Protein AF-A0AAN0YNT1-F1 (afdb_monomer_lite)

Structure (mmCIF, N/CA/C/O backbone):
data_AF-A0AAN0YNT1-F1
#
_entry.id   AF-A0AAN0YNT1-F1
#
loop_
_atom_site.group_PDB
_atom_site.id
_atom_site.type_symbol
_atom_site.label_atom_id
_atom_site.label_alt_id
_atom_site.label_comp_id
_atom_site.label_asym_id
_atom_site.label_entity_id
_atom_site.label_seq_id
_atom_site.pdbx_PDB_ins_code
_atom_site.Cartn_x
_atom_site.Cartn_y
_atom_site.Cartn_z
_atom_site.occupancy
_atom_site.B_iso_or_equiv
_atom_site.auth_seq_id
_atom_site.auth_comp_id
_atom_site.auth_asym_id
_atom_site.auth_atom_id
_atom_site.pdbx_PDB_model_num
ATOM 1 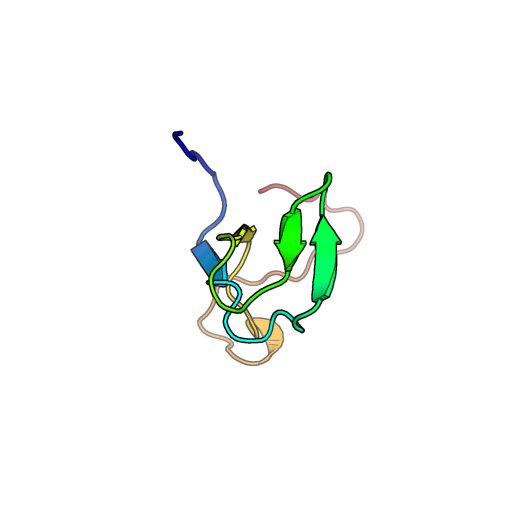N N . MET A 1 1 ? 7.544 13.398 -4.132 1.00 89.62 1 MET A N 1
ATOM 2 C CA . MET A 1 1 ? 6.254 12.727 -3.877 1.00 89.62 1 MET A CA 1
ATOM 3 C C . MET A 1 1 ? 6.137 12.545 -2.379 1.00 89.62 1 MET A C 1
ATOM 5 O O . MET A 1 1 ? 7.117 12.122 -1.781 1.00 89.62 1 MET A O 1
ATOM 9 N N . THR A 1 2 ? 4.981 12.872 -1.811 1.00 96.88 2 THR A N 1
ATOM 10 C CA . THR A 1 2 ? 4.674 12.728 -0.381 1.00 96.88 2 THR A CA 1
ATOM 11 C C . THR A 1 2 ? 3.344 11.990 -0.271 1.00 96.88 2 THR A C 1
ATOM 13 O O . THR A 1 2 ? 2.464 12.230 -1.097 1.00 96.88 2 THR A O 1
ATOM 16 N N . VAL A 1 3 ? 3.225 11.073 0.690 1.00 96.31 3 VAL A N 1
ATOM 17 C CA . VAL A 1 3 ? 1.981 10.355 0.999 1.00 96.31 3 VAL A CA 1
ATOM 18 C C . VAL A 1 3 ? 1.653 10.621 2.460 1.00 96.31 3 VAL A C 1
ATOM 20 O O . VAL A 1 3 ? 2.500 10.400 3.321 1.00 96.31 3 VAL A O 1
ATOM 23 N N . GLU A 1 4 ? 0.438 11.091 2.712 1.00 97.44 4 GLU A N 1
ATOM 24 C CA . GLU A 1 4 ? -0.138 11.302 4.039 1.00 97.44 4 GLU A CA 1
ATOM 25 C C . GLU A 1 4 ? -1.460 10.534 4.078 1.00 97.44 4 GLU A C 1
ATOM 27 O O . GLU A 1 4 ? -2.202 10.545 3.095 1.00 97.44 4 GLU A O 1
ATOM 32 N N . THR A 1 5 ? -1.719 9.811 5.165 1.00 96.94 5 THR A N 1
ATOM 33 C CA . THR A 1 5 ? -2.911 8.971 5.309 1.00 96.94 5 THR A CA 1
ATOM 34 C C . THR A 1 5 ? -3.286 8.82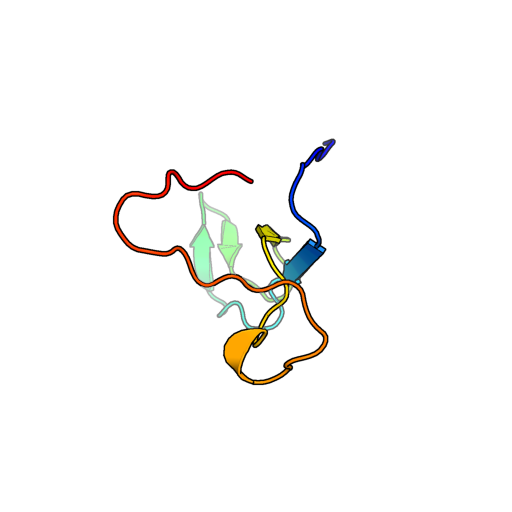3 6.779 1.00 96.94 5 THR A C 1
ATOM 36 O O . THR A 1 5 ? -2.426 8.881 7.658 1.00 96.94 5 THR A O 1
ATOM 39 N N . ASP A 1 6 ? -4.579 8.667 6.999 1.00 96.12 6 ASP A N 1
ATOM 40 C CA . ASP A 1 6 ? -5.278 8.279 8.221 1.00 96.12 6 ASP A CA 1
ATOM 41 C C . ASP A 1 6 ? -5.327 6.750 8.424 1.00 96.12 6 ASP A C 1
ATOM 43 O O . ASP A 1 6 ? -5.422 6.284 9.559 1.00 96.12 6 ASP A O 1
ATOM 47 N N . GLU A 1 7 ? -5.121 5.972 7.356 1.00 95.62 7 GLU A N 1
ATOM 48 C CA . GLU A 1 7 ? -5.017 4.513 7.409 1.00 95.62 7 GLU A CA 1
ATOM 49 C C . GLU A 1 7 ? -3.858 4.017 8.289 1.00 95.62 7 GLU A C 1
ATOM 51 O O . GLU A 1 7 ? -2.766 4.590 8.351 1.00 95.62 7 GLU A O 1
ATOM 56 N N . VAL A 1 8 ? -4.056 2.853 8.911 1.00 94.75 8 VAL A N 1
ATOM 57 C CA . VAL A 1 8 ? -3.092 2.266 9.860 1.00 94.75 8 VAL A CA 1
ATOM 58 C C . VAL A 1 8 ? -1.814 1.726 9.208 1.00 94.75 8 VAL A C 1
ATOM 60 O O . VAL A 1 8 ? -0.842 1.436 9.911 1.00 94.75 8 VAL A O 1
ATOM 63 N N . GLY A 1 9 ? -1.791 1.547 7.884 1.00 94.25 9 GLY A N 1
ATOM 64 C CA . GLY A 1 9 ? -0.658 0.945 7.193 1.00 94.25 9 GLY A CA 1
ATOM 65 C C . GLY A 1 9 ? -0.523 1.310 5.717 1.00 94.25 9 GLY A C 1
ATOM 66 O O . GLY A 1 9 ? -1.453 1.767 5.055 1.00 94.25 9 GLY A O 1
ATOM 67 N N . VAL A 1 10 ? 0.680 1.058 5.187 1.00 97.62 10 VAL A N 1
ATOM 68 C CA . VAL A 1 10 ? 0.982 1.160 3.754 1.00 97.62 10 VAL A CA 1
ATOM 69 C C . VAL A 1 10 ? 1.573 -0.152 3.253 1.00 97.62 10 VAL A C 1
ATOM 71 O O . VAL A 1 10 ? 2.684 -0.532 3.625 1.00 97.62 10 VAL A O 1
ATOM 74 N N . VAL A 1 11 ? 0.857 -0.835 2.359 1.00 98.00 11 VAL A N 1
ATOM 75 C CA . VAL A 1 11 ? 1.369 -2.022 1.667 1.00 98.00 11 VAL A CA 1
ATOM 76 C C . VAL A 1 11 ? 2.177 -1.584 0.453 1.00 98.00 11 VAL A C 1
ATOM 78 O O . VAL A 1 11 ? 1.659 -0.953 -0.472 1.00 98.00 11 VAL A O 1
ATOM 81 N N . VAL A 1 12 ? 3.456 -1.959 0.436 1.00 98.12 12 VAL A N 1
ATOM 82 C CA . VAL A 1 12 ? 4.376 -1.649 -0.660 1.00 98.12 12 VAL A CA 1
ATOM 83 C C . VAL A 1 12 ? 4.479 -2.834 -1.610 1.00 98.12 12 VAL A C 1
ATOM 85 O O . VAL A 1 12 ? 4.894 -3.926 -1.226 1.00 98.12 12 VAL A O 1
ATOM 88 N N . TYR A 1 13 ? 4.161 -2.605 -2.881 1.00 98.19 13 TYR A N 1
ATOM 89 C CA . TYR A 1 13 ? 4.445 -3.552 -3.956 1.00 98.19 13 TYR A CA 1
ATOM 90 C C . TYR A 1 13 ? 5.466 -2.949 -4.915 1.00 98.19 13 TYR A C 1
ATOM 92 O O . TYR A 1 13 ? 5.227 -1.915 -5.535 1.00 98.19 13 TYR A O 1
ATOM 100 N N . THR A 1 14 ? 6.608 -3.616 -5.055 1.00 98.12 14 THR A N 1
ATOM 101 C CA . THR A 1 14 ? 7.758 -3.129 -5.829 1.00 98.12 14 THR A CA 1
ATOM 102 C C . THR A 1 14 ? 7.724 -3.557 -7.293 1.00 98.12 14 THR A C 1
ATOM 104 O O . THR A 1 14 ? 8.746 -3.508 -7.964 1.00 98.12 14 THR A O 1
ATOM 107 N N . GLY A 1 15 ? 6.593 -4.047 -7.812 1.00 97.25 15 GLY A N 1
ATOM 108 C CA . GLY A 1 15 ? 6.531 -4.503 -9.203 1.00 97.25 15 GLY A CA 1
ATOM 109 C C . GLY A 1 15 ? 7.335 -5.780 -9.472 1.00 97.25 15 GLY A C 1
ATOM 110 O O . GLY A 1 15 ? 7.693 -6.042 -10.618 1.00 97.25 15 GLY A O 1
ATOM 111 N N . ASN A 1 16 ? 7.658 -6.574 -8.448 1.00 97.62 16 ASN A N 1
ATOM 112 C CA . ASN A 1 16 ? 8.520 -7.757 -8.568 1.00 97.62 16 ASN A CA 1
ATOM 113 C C . ASN A 1 16 ? 7.901 -8.898 -9.397 1.00 97.62 16 ASN A C 1
ATOM 115 O O . ASN A 1 16 ? 8.635 -9.730 -9.931 1.00 97.62 16 ASN A O 1
ATOM 119 N N . GLN A 1 17 ? 6.575 -8.905 -9.543 1.00 96.81 17 GLN A N 1
ATOM 120 C CA . GLN A 1 17 ? 5.823 -9.855 -10.366 1.00 96.81 17 GLN A CA 1
ATOM 121 C C . GLN A 1 17 ? 5.259 -9.210 -11.643 1.00 96.81 17 GLN A C 1
ATOM 123 O O . GLN A 1 17 ? 4.436 -9.817 -12.325 1.00 96.81 17 GLN A O 1
ATOM 128 N N . LEU A 1 18 ? 5.683 -7.985 -11.988 1.00 96.06 18 LEU A N 1
ATOM 129 C CA . LEU A 1 18 ? 5.259 -7.346 -13.231 1.00 96.06 18 LEU A CA 1
ATOM 130 C C . LEU A 1 18 ? 5.816 -8.136 -14.422 1.00 96.06 18 LEU A C 1
ATOM 132 O O . LEU A 1 18 ? 7.032 -8.297 -14.556 1.00 96.06 18 LEU A O 1
ATOM 136 N N . GLN A 1 19 ? 4.915 -8.640 -15.267 1.00 95.31 19 GLN A N 1
ATOM 137 C CA . GLN A 1 19 ? 5.277 -9.350 -16.492 1.00 95.31 19 GLN A CA 1
ATOM 138 C C . GLN A 1 19 ? 6.051 -8.423 -17.426 1.00 95.31 19 GLN A C 1
ATOM 140 O O . GLN A 1 19 ? 5.818 -7.216 -17.422 1.00 95.31 19 GLN A O 1
ATOM 145 N N . SER A 1 20 ? 6.973 -8.974 -18.213 1.00 95.88 20 SER A N 1
ATOM 146 C CA . SER A 1 20 ? 7.771 -8.186 -19.153 1.00 95.88 20 SER A CA 1
ATOM 147 C C . SER A 1 20 ? 7.052 -7.989 -20.487 1.00 95.88 20 SER A C 1
ATOM 149 O O . SER A 1 20 ? 6.374 -8.898 -20.958 1.00 95.88 20 SER A O 1
ATOM 151 N N . GLY A 1 21 ? 7.269 -6.838 -21.126 1.00 95.19 21 GLY A N 1
ATOM 152 C CA . GLY A 1 21 ? 6.880 -6.603 -22.521 1.00 95.19 21 GLY A CA 1
ATOM 153 C C . GLY A 1 21 ? 5.462 -6.076 -22.758 1.00 95.19 21 GLY A C 1
ATOM 154 O O . GLY A 1 21 ? 5.096 -5.876 -23.911 1.00 95.19 21 GLY A O 1
ATOM 155 N N . MET A 1 22 ? 4.679 -5.802 -21.712 1.00 96.25 22 MET A N 1
ATOM 156 C CA . MET A 1 22 ? 3.461 -4.999 -21.851 1.00 96.25 22 MET A CA 1
ATOM 157 C C . MET A 1 22 ? 3.855 -3.547 -22.114 1.00 96.25 22 MET A C 1
ATOM 159 O O . MET A 1 22 ? 4.745 -3.030 -21.441 1.00 96.25 22 MET A O 1
ATOM 163 N N . ASP A 1 23 ? 3.201 -2.876 -23.056 1.00 97.00 23 ASP A N 1
ATOM 164 C CA . ASP A 1 23 ? 3.450 -1.452 -23.264 1.00 97.00 23 ASP A CA 1
ATOM 165 C C . ASP A 1 23 ? 2.781 -0.622 -22.160 1.00 97.00 23 ASP A C 1
ATOM 167 O O . ASP A 1 23 ? 1.575 -0.717 -21.934 1.00 97.00 23 ASP A O 1
ATOM 171 N N . ILE A 1 24 ? 3.573 0.184 -21.456 1.00 95.38 24 ILE A N 1
ATOM 172 C CA . ILE A 1 24 ? 3.115 1.128 -20.438 1.00 95.38 24 ILE A CA 1
ATOM 173 C C . ILE A 1 24 ? 3.580 2.508 -20.884 1.00 95.38 24 ILE A C 1
ATOM 175 O O . ILE A 1 24 ? 4.701 2.914 -20.590 1.00 95.38 24 ILE A O 1
ATOM 179 N N . TYR A 1 25 ? 2.725 3.221 -21.617 1.00 95.00 25 TYR A N 1
ATOM 180 C CA . TYR A 1 25 ? 3.041 4.545 -22.166 1.00 95.00 25 TYR A CA 1
ATOM 181 C C . TYR A 1 25 ? 4.358 4.558 -22.961 1.00 95.00 25 TYR A C 1
ATOM 183 O O . TYR A 1 25 ? 5.254 5.351 -22.673 1.00 95.00 25 TYR A O 1
ATOM 191 N N . SER A 1 26 ? 4.490 3.662 -23.948 1.00 96.44 26 SER A N 1
ATOM 192 C CA . SER A 1 26 ? 5.711 3.508 -24.760 1.00 96.44 26 SER A CA 1
ATOM 193 C C . SER A 1 26 ? 6.940 3.004 -23.990 1.00 96.44 26 SER A C 1
ATOM 195 O O . SER A 1 26 ? 8.059 3.045 -24.506 1.00 96.44 26 SER A O 1
ATOM 197 N N . VAL A 1 27 ? 6.754 2.514 -22.760 1.00 96.50 27 VAL A N 1
ATOM 198 C CA . VAL A 1 27 ? 7.794 1.862 -21.963 1.00 96.50 27 VAL A CA 1
ATOM 199 C C . VAL A 1 27 ? 7.428 0.390 -21.776 1.00 96.50 27 VAL A C 1
ATOM 201 O O . VAL A 1 27 ? 6.405 0.095 -21.156 1.00 96.50 27 VAL A O 1
ATOM 204 N N . PRO A 1 28 ? 8.264 -0.560 -22.233 1.00 97.44 28 PRO A N 1
ATOM 205 C CA . PRO A 1 28 ? 8.011 -1.970 -21.993 1.00 97.44 28 PRO A CA 1
ATOM 206 C C . PRO A 1 28 ? 8.108 -2.274 -20.496 1.00 97.44 28 PRO A C 1
ATOM 208 O O . PRO A 1 28 ? 9.089 -1.934 -19.818 1.00 97.44 28 PRO A O 1
ATOM 211 N N . SER A 1 29 ? 7.087 -2.951 -19.984 1.00 97.50 29 SER A N 1
ATOM 212 C CA . SER A 1 29 ? 7.025 -3.413 -18.610 1.00 97.50 29 SER A CA 1
ATOM 213 C C . SER A 1 29 ? 8.203 -4.335 -18.303 1.00 97.50 29 SER A C 1
ATOM 215 O O . SER A 1 29 ? 8.686 -5.089 -19.151 1.00 97.50 29 SER A O 1
ATOM 217 N N . ARG A 1 30 ? 8.688 -4.257 -17.066 1.00 97.62 30 ARG A N 1
ATOM 218 C CA . ARG A 1 30 ? 9.736 -5.117 -16.510 1.00 97.62 30 ARG A CA 1
ATOM 219 C C . ARG A 1 30 ? 9.591 -5.152 -14.997 1.00 97.62 30 ARG A C 1
ATOM 221 O O . ARG A 1 30 ? 9.029 -4.224 -14.410 1.00 97.62 30 ARG A O 1
ATOM 228 N N . LYS A 1 31 ? 10.148 -6.176 -14.356 1.00 98.19 31 LYS A N 1
ATOM 229 C CA . LYS A 1 31 ? 10.217 -6.224 -12.891 1.00 98.19 31 LYS A CA 1
ATOM 230 C C . LYS A 1 31 ? 10.821 -4.929 -12.345 1.00 98.19 31 LYS A C 1
ATOM 232 O O . LYS A 1 31 ? 11.801 -4.427 -12.896 1.00 98.19 31 LYS A O 1
ATOM 237 N N . PHE A 1 32 ? 10.225 -4.407 -11.277 1.00 97.19 32 PHE A N 1
ATOM 238 C CA . PHE A 1 32 ? 10.670 -3.184 -10.598 1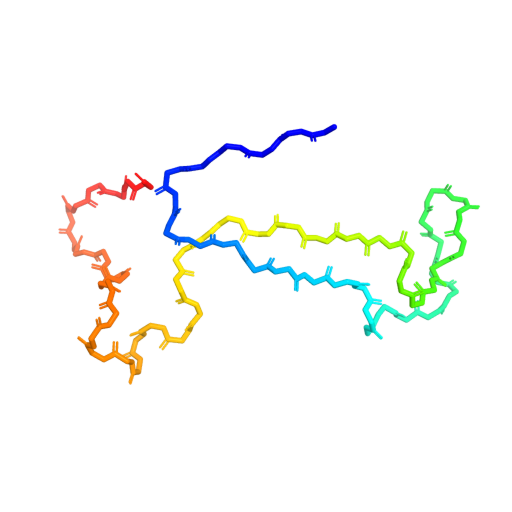.00 97.19 32 PHE A CA 1
ATOM 239 C C . PHE A 1 32 ? 10.577 -1.887 -11.415 1.00 97.19 32 PHE A C 1
ATOM 241 O O . PHE A 1 32 ? 11.185 -0.887 -11.046 1.00 97.19 32 PHE A O 1
ATOM 248 N N . LEU A 1 33 ? 9.801 -1.861 -12.507 1.00 97.19 33 LEU A N 1
ATOM 249 C CA . LEU A 1 33 ? 9.571 -0.631 -13.278 1.00 97.19 33 LEU A CA 1
ATOM 250 C C . LEU A 1 33 ? 8.837 0.459 -12.473 1.00 97.19 33 LEU A C 1
ATOM 252 O O . LEU A 1 33 ? 8.975 1.639 -12.781 1.00 97.19 33 LEU A O 1
ATOM 256 N N . GLY A 1 34 ? 8.069 0.081 -11.453 1.00 95.25 34 GLY A N 1
ATOM 257 C CA . GLY A 1 34 ? 7.311 1.016 -10.633 1.00 95.25 34 GLY A CA 1
ATOM 258 C C . GLY A 1 34 ? 7.063 0.492 -9.226 1.00 95.25 34 GLY A C 1
ATOM 259 O O . GLY A 1 34 ? 7.290 -0.682 -8.926 1.00 95.25 34 GLY A O 1
ATOM 260 N N . ILE A 1 35 ? 6.578 1.390 -8.375 1.00 97.12 35 ILE A N 1
ATOM 261 C CA . ILE A 1 35 ? 6.210 1.126 -6.987 1.00 97.12 35 ILE A CA 1
ATOM 262 C C . ILE A 1 35 ? 4.738 1.477 -6.785 1.00 97.12 35 ILE A C 1
ATOM 264 O O . ILE A 1 35 ? 4.255 2.493 -7.280 1.00 97.12 35 ILE A O 1
ATOM 268 N N . CYS A 1 36 ? 4.023 0.625 -6.062 1.00 97.69 36 CYS A N 1
ATOM 269 C CA . CYS A 1 36 ? 2.672 0.893 -5.598 1.00 97.69 36 CYS A CA 1
ATOM 270 C C . CYS A 1 36 ? 2.714 1.062 -4.079 1.00 97.69 36 CYS A C 1
ATOM 272 O O . CYS A 1 36 ? 3.239 0.194 -3.377 1.00 97.69 36 CYS A O 1
ATOM 274 N N . LEU A 1 37 ? 2.181 2.185 -3.602 1.00 98.06 37 LEU A N 1
ATOM 275 C CA . LEU A 1 37 ? 1.989 2.493 -2.189 1.00 98.06 37 LEU A CA 1
ATOM 276 C C . LEU A 1 37 ? 0.485 2.435 -1.926 1.00 98.06 37 LEU A C 1
ATOM 278 O O . LEU A 1 37 ? -0.250 3.269 -2.449 1.00 98.06 37 LEU A O 1
ATOM 282 N N . LYS A 1 38 ? 0.023 1.420 -1.196 1.00 97.81 38 LYS A N 1
ATOM 283 C CA . LYS A 1 38 ? -1.403 1.214 -0.910 1.00 97.81 38 LYS A CA 1
ATOM 284 C C . LYS A 1 38 ? -1.663 1.562 0.545 1.00 97.81 38 LYS A C 1
ATOM 286 O O . LYS A 1 38 ? -1.256 0.799 1.415 1.00 97.81 38 LYS A O 1
ATOM 291 N N . THR A 1 39 ? -2.277 2.708 0.793 1.00 97.31 39 THR A N 1
ATOM 292 C CA . THR A 1 39 ? -2.769 3.110 2.115 1.00 97.31 39 THR A CA 1
ATOM 293 C C . THR A 1 39 ? -4.039 2.319 2.405 1.00 97.31 39 THR A C 1
ATOM 295 O O . THR A 1 39 ? -4.938 2.304 1.565 1.00 97.31 39 THR A O 1
ATOM 298 N N . GLN A 1 40 ? -4.068 1.577 3.506 1.00 95.25 40 GLN A N 1
ATOM 299 C CA . GLN A 1 40 ? -5.196 0.713 3.862 1.00 95.25 40 GLN A CA 1
ATOM 300 C C . GLN A 1 40 ? -5.040 0.154 5.278 1.00 95.25 40 GLN A C 1
ATOM 302 O O . GLN A 1 40 ? -3.944 0.148 5.850 1.00 95.25 40 GLN A O 1
ATOM 307 N N . GLU A 1 41 ? -6.110 -0.471 5.762 1.00 93.88 41 GLU A N 1
ATOM 308 C CA . GLU A 1 41 ? -6.051 -1.414 6.868 1.00 93.88 41 GLU A CA 1
ATOM 309 C C . GLU A 1 41 ? -5.088 -2.589 6.624 1.00 93.88 41 GLU A C 1
ATOM 311 O O . GLU A 1 41 ? -4.687 -2.922 5.495 1.00 93.88 41 GLU A O 1
ATOM 316 N N . LEU A 1 42 ? -4.702 -3.234 7.729 1.00 95.25 42 LEU A N 1
ATOM 317 C CA . LEU A 1 42 ? -3.741 -4.328 7.716 1.00 95.25 42 LEU A CA 1
ATOM 318 C C . LEU A 1 42 ? -4.273 -5.511 6.887 1.00 95.25 42 LEU A C 1
ATOM 320 O O . LEU A 1 42 ? -5.398 -5.969 7.109 1.00 95.25 42 LEU A O 1
ATOM 324 N N . PRO A 1 43 ? -3.475 -6.051 5.945 1.00 95.62 43 PRO A N 1
ATOM 325 C CA . PRO A 1 43 ? -3.851 -7.253 5.217 1.00 95.62 43 PRO A CA 1
ATOM 326 C C . PRO A 1 43 ? -4.192 -8.394 6.170 1.00 95.62 43 PRO A C 1
ATOM 328 O O . PRO A 1 43 ? -3.551 -8.556 7.207 1.00 95.62 43 PRO A O 1
ATOM 331 N N . ASP A 1 44 ? -5.167 -9.210 5.774 1.00 94.94 44 ASP A N 1
ATOM 332 C CA . ASP A 1 44 ? -5.573 -10.413 6.507 1.00 94.94 44 ASP A CA 1
ATOM 333 C C . ASP A 1 44 ? -6.206 -10.156 7.892 1.00 94.94 44 ASP A C 1
ATOM 335 O O . ASP A 1 44 ? -6.460 -11.107 8.624 1.00 94.94 44 ASP A O 1
ATOM 339 N N . ALA A 1 45 ? -6.532 -8.904 8.254 1.00 95.00 45 ALA A N 1
ATOM 340 C CA . ALA A 1 45 ? -7.025 -8.534 9.591 1.00 95.00 45 ALA A CA 1
ATOM 341 C C . ALA A 1 45 ? -8.208 -9.367 10.118 1.00 95.00 45 ALA A C 1
ATOM 343 O O . ALA A 1 45 ? -8.322 -9.571 11.322 1.00 95.00 45 ALA A O 1
ATOM 344 N N . ILE A 1 46 ? -9.043 -9.937 9.245 1.00 94.62 46 ILE A N 1
ATOM 345 C CA . ILE A 1 46 ? -10.142 -10.833 9.650 1.00 94.62 46 ILE A CA 1
ATOM 346 C C . ILE A 1 46 ? -9.710 -12.084 10.389 1.00 94.62 46 ILE A C 1
ATOM 348 O O . ILE A 1 46 ? -10.473 -12.610 11.196 1.00 94.62 46 ILE A O 1
ATOM 352 N N . HIS A 1 47 ? -8.504 -12.560 10.109 1.00 96.38 47 HIS A N 1
ATOM 353 C CA . HIS A 1 47 ? -7.955 -13.761 10.714 1.00 96.38 47 HIS A CA 1
ATOM 354 C C . HIS A 1 47 ? -7.044 -13.440 11.910 1.00 96.38 47 HIS A C 1
ATOM 356 O O . HIS A 1 47 ? -6.606 -14.360 12.599 1.00 96.38 47 HIS A O 1
ATOM 362 N N . HIS A 1 48 ? -6.794 -12.156 12.200 1.00 95.25 48 HIS A N 1
ATOM 363 C CA . HIS A 1 48 ? -5.928 -11.701 13.293 1.00 95.25 48 HIS A CA 1
ATOM 364 C C . HIS A 1 48 ? -6.741 -10.866 14.291 1.00 95.25 48 HIS A C 1
ATOM 366 O O . HIS A 1 48 ? -6.793 -9.646 14.168 1.00 95.25 48 HIS A O 1
ATOM 372 N N . PRO A 1 49 ? -7.349 -11.478 15.325 1.00 94.06 49 PRO A N 1
ATOM 373 C CA . PRO A 1 49 ? -8.286 -10.794 16.228 1.00 94.06 49 PRO A CA 1
ATOM 374 C C . PRO A 1 49 ? -7.666 -9.667 17.072 1.00 94.06 49 PRO A C 1
ATOM 376 O O . PRO A 1 49 ? -8.389 -8.933 17.739 1.00 94.06 49 PRO A O 1
ATOM 379 N N . TYR A 1 50 ? -6.337 -9.537 17.075 1.00 95.50 50 TYR A N 1
ATOM 380 C CA . TYR A 1 50 ? -5.618 -8.453 17.747 1.00 95.50 50 TYR A CA 1
ATOM 381 C C . TYR A 1 50 ? -5.376 -7.235 16.842 1.00 95.50 50 TYR A C 1
ATOM 383 O O . TYR A 1 50 ? -4.848 -6.230 17.316 1.00 95.50 50 TYR A O 1
ATOM 391 N N . PHE A 1 51 ? -5.708 -7.319 15.550 1.00 95.31 51 PHE A N 1
ATOM 392 C CA . PHE A 1 51 ? -5.648 -6.182 14.632 1.00 95.31 51 PHE A CA 1
ATOM 393 C C . PHE A 1 51 ? -6.899 -5.307 14.779 1.00 95.31 51 PHE A C 1
ATOM 395 O O . PHE A 1 51 ? -7.926 -5.780 15.278 1.00 95.31 51 PHE A O 1
ATOM 402 N N . PRO A 1 52 ? -6.839 -4.031 14.350 1.00 91.69 52 PRO A N 1
ATOM 403 C CA . PRO A 1 52 ? -8.037 -3.220 14.186 1.00 91.69 52 PRO A CA 1
ATOM 404 C C . PRO A 1 52 ? -9.092 -3.966 13.361 1.00 91.69 52 PRO A C 1
ATOM 406 O O . PRO A 1 52 ? -8.780 -4.658 12.391 1.00 91.69 52 PRO A O 1
ATOM 409 N N . SER A 1 53 ? -10.348 -3.873 13.795 1.00 89.62 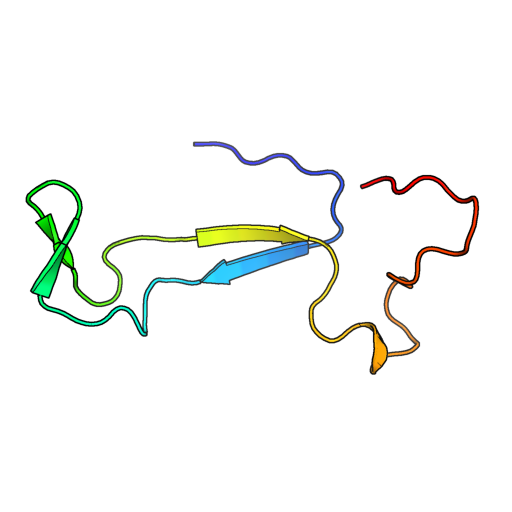53 SER A N 1
ATOM 410 C CA . SER A 1 53 ? -11.452 -4.513 13.091 1.00 89.62 53 SER A CA 1
ATOM 411 C C . SER A 1 53 ? -11.857 -3.671 11.888 1.00 89.62 53 SER A C 1
ATOM 413 O O . SER A 1 53 ? -12.491 -2.636 12.056 1.00 89.62 53 SER A O 1
ATOM 415 N N . TYR A 1 54 ? -11.634 -4.216 10.701 1.00 89.81 54 TYR A N 1
ATOM 416 C CA . TYR A 1 54 ? -12.070 -3.659 9.419 1.00 89.81 54 TYR A CA 1
ATOM 417 C C . TYR A 1 54 ? -13.555 -3.944 9.080 1.00 89.81 54 TYR A C 1
ATOM 419 O O . TYR A 1 54 ? -14.045 -3.607 7.999 1.00 89.81 54 TYR A O 1
ATOM 427 N N . VAL A 1 55 ? -14.300 -4.616 9.973 1.00 93.81 55 VAL A N 1
ATOM 428 C CA . VAL A 1 55 ? -15.719 -4.946 9.752 1.00 93.81 55 VAL A CA 1
ATOM 429 C C . VAL A 1 55 ? -16.598 -3.714 9.972 1.00 93.81 55 VAL A C 1
ATOM 431 O O . VAL A 1 55 ? -16.877 -3.327 11.109 1.00 93.81 55 VAL A O 1
ATOM 434 N N . LEU A 1 56 ? -17.121 -3.156 8.880 1.00 95.06 56 LEU A N 1
ATOM 435 C CA . LEU A 1 56 ? -18.146 -2.118 8.926 1.00 9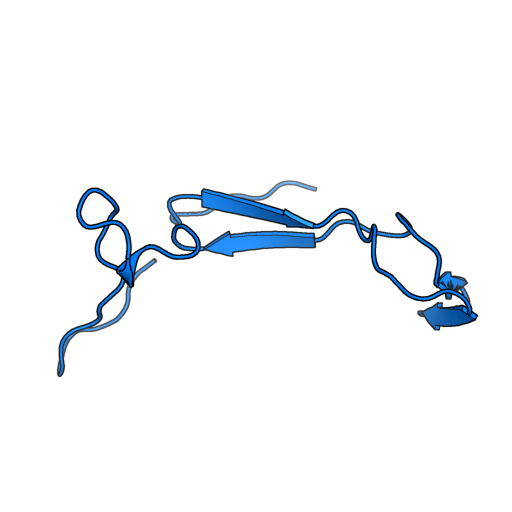5.06 56 LEU A CA 1
ATOM 436 C C . LEU A 1 56 ? -19.517 -2.729 9.243 1.00 95.06 56 LEU A C 1
ATOM 438 O O . LEU A 1 56 ? -20.039 -3.553 8.494 1.00 95.06 56 LEU A O 1
ATOM 442 N N . GLN A 1 57 ? -20.109 -2.315 10.361 1.00 96.44 57 GLN A N 1
ATOM 443 C CA . GLN A 1 57 ? -21.460 -2.735 10.735 1.00 96.44 57 GLN A CA 1
ATOM 444 C C . GLN A 1 57 ? -22.511 -2.048 9.856 1.00 96.44 57 GLN A C 1
ATOM 446 O O . GLN A 1 57 ? -22.300 -0.928 9.387 1.00 96.44 57 GLN A O 1
ATOM 451 N N . ALA A 1 58 ? -23.664 -2.698 9.674 1.00 97.75 58 ALA A N 1
ATOM 452 C CA . ALA A 1 58 ? -24.801 -2.087 8.991 1.00 97.75 58 ALA A CA 1
ATOM 453 C C . ALA A 1 58 ? -25.141 -0.719 9.610 1.00 97.75 58 ALA A C 1
ATOM 455 O O . ALA A 1 58 ? -24.998 -0.515 10.819 1.00 97.75 58 ALA A O 1
ATOM 456 N N . ASP A 1 59 ? -25.545 0.220 8.757 1.00 97.19 59 ASP A N 1
ATOM 457 C CA . ASP A 1 59 ? -25.904 1.597 9.122 1.00 97.19 59 ASP A CA 1
ATOM 458 C C . ASP A 1 59 ? -24.769 2.427 9.757 1.00 97.19 59 ASP A C 1
ATOM 460 O O . ASP A 1 59 ? -24.998 3.536 10.250 1.00 97.19 59 ASP A O 1
ATOM 464 N N . LYS A 1 60 ? -23.522 1.933 9.737 1.00 96.94 60 LYS A N 1
ATOM 465 C CA . LYS A 1 60 ? -22.335 2.732 10.053 1.00 96.94 60 LYS A CA 1
ATOM 466 C C . LYS A 1 60 ? -21.726 3.304 8.782 1.00 96.94 60 LYS A C 1
ATOM 468 O O . LYS A 1 60 ? -21.603 2.622 7.768 1.00 96.94 60 LYS A O 1
ATOM 473 N N . ASN A 1 61 ? -21.295 4.558 8.872 1.00 96.31 61 ASN A N 1
ATOM 474 C CA . ASN A 1 61 ? -20.467 5.164 7.841 1.00 96.31 61 ASN A CA 1
ATOM 475 C C . ASN A 1 61 ? -19.041 4.637 7.971 1.00 96.31 61 ASN A C 1
ATOM 477 O O . ASN A 1 61 ? -18.507 4.558 9.079 1.00 96.31 61 ASN A O 1
ATOM 481 N N . TYR A 1 62 ? -18.436 4.309 6.836 1.00 93.62 62 TYR A N 1
ATOM 482 C CA . TYR A 1 62 ? -17.002 4.083 6.759 1.00 93.62 62 TYR A CA 1
ATOM 483 C C . TYR A 1 62 ? -16.249 5.392 7.031 1.00 93.62 62 TYR A C 1
ATOM 485 O O . TYR A 1 62 ? -16.670 6.459 6.577 1.00 93.62 62 TYR A O 1
ATOM 493 N N . SER A 1 63 ? -15.138 5.286 7.752 1.00 88.25 63 SER A N 1
ATOM 494 C CA . SER A 1 63 ? -14.114 6.320 7.868 1.00 88.25 63 SER A CA 1
ATOM 495 C C . SER A 1 63 ? -12.771 5.635 7.728 1.00 88.25 63 SER A C 1
ATOM 497 O O . SER A 1 63 ? -12.593 4.547 8.280 1.00 88.25 63 SER A O 1
ATOM 499 N N . SER A 1 64 ? -11.872 6.296 7.011 1.00 82.94 64 SER A N 1
ATOM 500 C CA . SER A 1 64 ? -10.447 6.036 7.125 1.00 82.94 64 SER A CA 1
ATOM 501 C C . SER A 1 64 ? -9.862 6.797 8.313 1.00 82.94 64 SER A C 1
ATOM 503 O O . SER A 1 64 ? -10.599 7.638 8.894 1.00 82.94 64 SER A O 1
#

Foldseek 3Di:
DDDDDPAPDWDKDQQQVPDFQDDDPNDTDDRRPDMDTDRHADPPVVVPVPGPDPDDDPPDDDDD

InterPro domains:
  IPR008183 Aldose 1-/Glucose-6-phosphate 1-epimerase [PF01263] (1-63)
  IPR011013 Galactose mutarotase-like domain superfamily [SSF74650] (1-63)
  IPR014718 Glycoside hydrolase-type carbohydrate-binding [G3DSA:2.70.98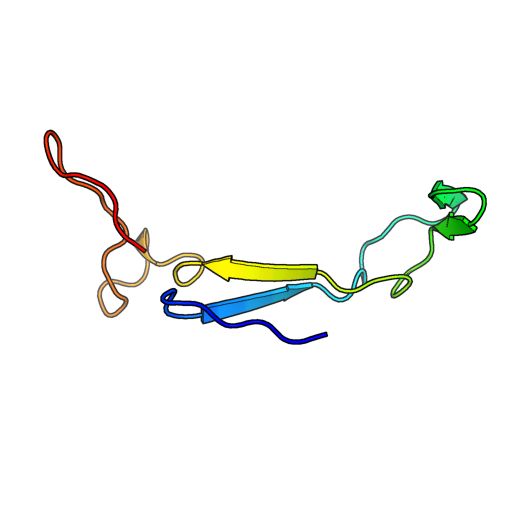.10] (1-64)

Organism: Parageobacillus thermoglucosidasius (NCBI:txid1426)

Radius of gyration: 16.52 Å; chains: 1; bounding box: 37×26×42 Å

Sequence (64 aa):
MTVETDEVGVVVYTGNQLQSGMDIYSVPSRKFLGICLKTQELPDAIHHPYFPSYVLQADKNYSS

pLDDT: mean 95.59, std 2.67, range [82.94, 98.19]

Secondary structure (DSSP, 8-state):
-----SSSEEEEE-STTPPSS-EETTEE--TTS--EEEEESPTTGGG-TTS----PPTTPPP--